Protein AF-E1Z4E1-F1 (afdb_monomer_lite)

Foldseek 3Di:
DDDDPQDWDQAPVRDTDGPVVVVVVCVPQQADPPPRHGGDDPPPVVVVVVVVVVVVVVVVD

Sequence (61 aa):
EFSEGDEVQVMPCCHSFHPPCLAPWLQTNNSCPTCRHELPTDDQKYENRKERERVEEEDRR

Organism: Chlorella variabilis (NCBI:txid554065)

Structure (mmCIF, N/CA/C/O backbone):
data_AF-E1Z4E1-F1
#
_entry.id   AF-E1Z4E1-F1
#
loop_
_atom_site.group_PDB
_atom_site.id
_atom_site.type_symbol
_atom_site.label_atom_id
_atom_site.label_alt_id
_atom_site.label_comp_id
_atom_site.label_asym_id
_atom_site.label_entity_id
_atom_site.label_seq_id
_atom_site.pdbx_PDB_ins_code
_atom_site.Cartn_x
_atom_site.Cartn_y
_atom_site.Cartn_z
_atom_site.occupancy
_atom_site.B_iso_or_equiv
_atom_site.auth_seq_id
_atom_site.auth_comp_id
_atom_site.auth_asym_id
_atom_site.auth_atom_id
_atom_site.pdbx_PDB_model_num
ATOM 1 N N . GLU A 1 1 ? -5.928 -5.746 22.669 1.00 47.19 1 GLU A N 1
ATOM 2 C CA . GLU A 1 1 ? -7.328 -6.190 22.811 1.00 47.19 1 GLU A CA 1
ATOM 3 C C . GLU A 1 1 ? -8.019 -5.894 21.493 1.00 47.19 1 GLU A C 1
ATOM 5 O O . GLU A 1 1 ? -7.687 -4.881 20.894 1.00 47.19 1 GLU A O 1
ATOM 10 N N . PHE A 1 2 ? -8.840 -6.810 20.994 1.00 50.19 2 PHE A N 1
ATOM 11 C CA . PHE A 1 2 ? -9.624 -6.641 19.770 1.00 50.19 2 PHE A CA 1
ATOM 12 C C . PHE A 1 2 ? -11.079 -6.802 20.174 1.00 50.19 2 PHE A C 1
ATOM 14 O O . PHE A 1 2 ? -11.404 -7.800 20.825 1.00 50.19 2 PHE A O 1
ATOM 21 N N . SER A 1 3 ? -11.920 -5.834 19.833 1.00 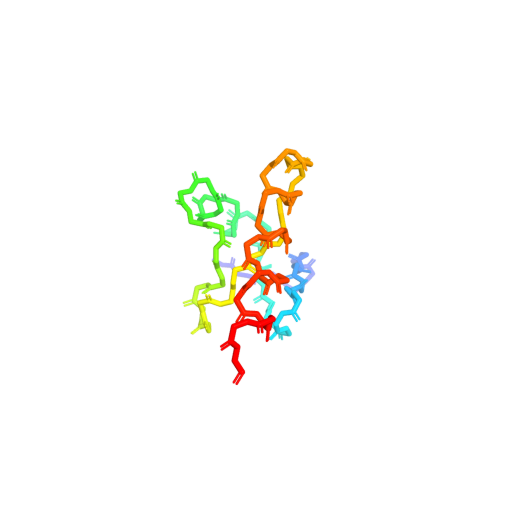56.88 3 SER A N 1
ATOM 22 C CA . SER A 1 3 ? -13.349 -5.904 20.119 1.00 56.88 3 SER A CA 1
ATOM 23 C C . SER A 1 3 ? -14.097 -6.326 18.857 1.00 56.88 3 SER A C 1
ATOM 25 O O . SER A 1 3 ? -13.683 -6.036 17.734 1.00 56.88 3 S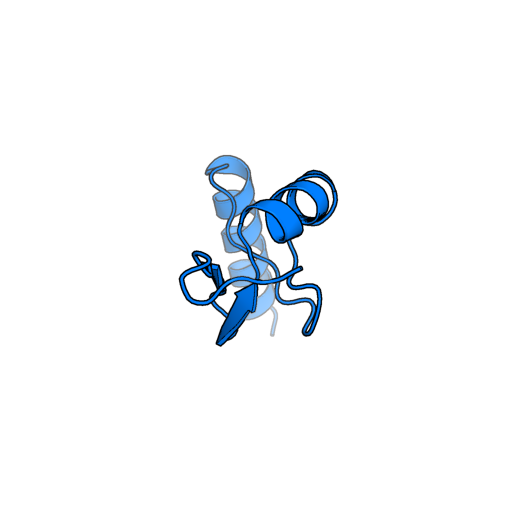ER A O 1
ATOM 27 N N . GLU A 1 4 ? -15.209 -7.037 19.020 1.00 46.88 4 GLU A N 1
ATOM 28 C CA . GLU A 1 4 ? -16.090 -7.377 17.902 1.00 46.88 4 GLU A CA 1
ATOM 29 C C . GLU A 1 4 ? -16.665 -6.083 17.301 1.00 46.88 4 GLU A C 1
ATOM 31 O O . GLU A 1 4 ? -17.498 -5.421 17.918 1.00 46.88 4 GLU A O 1
ATOM 36 N N . GLY A 1 5 ? -16.174 -5.701 16.117 1.00 61.97 5 GLY A N 1
ATOM 37 C CA . GLY A 1 5 ? -16.541 -4.458 15.426 1.00 61.97 5 GLY A CA 1
ATOM 38 C C . GLY A 1 5 ? -15.364 -3.567 15.019 1.00 61.97 5 GLY A C 1
ATOM 39 O O . GLY A 1 5 ? -15.598 -2.544 14.381 1.00 61.97 5 GLY A O 1
ATOM 40 N N . ASP A 1 6 ? -14.123 -3.933 15.355 1.00 67.94 6 ASP A N 1
ATOM 41 C CA . ASP A 1 6 ? -12.936 -3.206 14.896 1.00 67.94 6 ASP A CA 1
ATOM 42 C C . ASP A 1 6 ? -12.877 -3.140 13.356 1.00 67.94 6 ASP A C 1
ATOM 44 O O . ASP A 1 6 ? -12.952 -4.157 12.657 1.00 67.94 6 ASP A O 1
ATOM 48 N N . GLU A 1 7 ? -12.746 -1.923 12.820 1.00 76.69 7 GLU A N 1
ATOM 49 C CA . GLU A 1 7 ? -12.612 -1.684 11.385 1.00 76.69 7 GLU A CA 1
ATOM 50 C C . GLU A 1 7 ? -11.325 -2.349 10.878 1.00 76.69 7 GLU A C 1
ATOM 52 O O . GLU A 1 7 ? -10.236 -2.133 11.414 1.00 76.69 7 GLU A O 1
ATOM 57 N N . VAL A 1 8 ? -11.437 -3.167 9.830 1.00 84.88 8 VAL A N 1
ATOM 58 C CA . VAL A 1 8 ? -10.288 -3.803 9.176 1.00 84.88 8 VAL A CA 1
ATOM 59 C C . VAL A 1 8 ? -10.117 -3.241 7.776 1.00 84.88 8 VAL A C 1
ATOM 61 O O . VAL A 1 8 ? -11.059 -3.165 6.989 1.00 84.88 8 VAL A O 1
ATOM 64 N N . GLN A 1 9 ? -8.887 -2.870 7.445 1.00 84.62 9 GLN A N 1
ATOM 65 C CA . GLN A 1 9 ? -8.515 -2.469 6.101 1.00 84.62 9 GLN A CA 1
ATOM 66 C C . GLN A 1 9 ? -8.008 -3.689 5.341 1.00 84.62 9 GLN A C 1
ATOM 68 O O . GLN A 1 9 ? -7.019 -4.316 5.730 1.00 84.62 9 GLN A O 1
ATOM 73 N N . VAL A 1 10 ? -8.697 -4.022 4.249 1.00 87.06 10 VAL A N 1
ATOM 74 C CA . VAL A 1 10 ? -8.282 -5.080 3.327 1.00 87.06 10 VAL A CA 1
ATOM 75 C C . VAL A 1 10 ? -7.304 -4.501 2.311 1.00 87.06 10 VAL A C 1
ATOM 77 O O . VAL A 1 10 ? -7.585 -3.519 1.628 1.00 87.06 10 VAL A O 1
ATOM 80 N N . MET A 1 11 ? -6.142 -5.128 2.218 1.00 87.06 11 MET A N 1
ATOM 81 C CA . MET A 1 11 ? -5.059 -4.772 1.308 1.00 87.06 11 MET A CA 1
ATOM 82 C C . MET A 1 11 ? -5.316 -5.343 -0.096 1.00 87.06 11 MET A C 1
ATOM 84 O O . MET A 1 11 ? -5.980 -6.374 -0.220 1.00 87.06 11 MET A O 1
ATOM 88 N N . PRO A 1 12 ? -4.705 -4.784 -1.160 1.00 86.19 12 PRO A N 1
ATOM 89 C CA . PRO A 1 12 ? -4.815 -5.306 -2.532 1.00 86.19 12 PRO A CA 1
ATOM 90 C C . PRO A 1 12 ? -4.265 -6.734 -2.703 1.00 86.19 12 PRO A C 1
ATOM 92 O O . PRO A 1 12 ? -4.565 -7.405 -3.682 1.00 86.19 12 PRO A O 1
ATOM 95 N N . CYS A 1 13 ? -3.492 -7.224 -1.731 1.00 90.75 13 CYS A N 1
ATOM 96 C CA . CYS A 1 13 ? -3.018 -8.605 -1.649 1.00 90.75 13 CYS A CA 1
ATOM 97 C C . CYS A 1 13 ? -3.924 -9.533 -0.811 1.00 90.75 13 CYS A C 1
ATOM 99 O O . CYS A 1 13 ? -3.474 -10.603 -0.408 1.00 90.75 13 CYS A O 1
ATOM 101 N N . CYS A 1 14 ? -5.160 -9.114 -0.509 1.00 88.19 14 CYS A N 1
ATOM 102 C CA . CYS A 1 14 ? -6.167 -9.844 0.276 1.00 88.19 14 CYS A CA 1
ATOM 103 C C . CYS A 1 14 ? -5.828 -10.087 1.760 1.00 88.19 14 CYS A C 1
ATOM 105 O O . CYS A 1 14 ? -6.451 -10.929 2.402 1.00 88.19 14 CYS A O 1
ATOM 107 N N . HIS A 1 15 ? -4.876 -9.343 2.328 1.00 90.31 15 HIS A N 1
ATOM 108 C CA . HIS A 1 15 ? -4.586 -9.375 3.766 1.00 90.31 15 HIS A CA 1
ATOM 109 C C . HIS A 1 15 ? -5.320 -8.254 4.505 1.00 90.31 15 HIS A C 1
ATOM 111 O O . HIS A 1 15 ? -5.380 -7.134 4.006 1.00 90.31 15 HIS A O 1
ATOM 117 N N . SER A 1 16 ? -5.822 -8.535 5.705 1.00 89.12 16 SER A N 1
ATOM 118 C CA . SER A 1 16 ? -6.597 -7.585 6.512 1.00 89.12 16 SER A CA 1
ATOM 119 C C . SER A 1 16 ? -5.802 -7.130 7.733 1.00 89.12 16 SER A C 1
ATOM 121 O O . SER A 1 16 ? -5.247 -7.965 8.448 1.00 89.12 16 SER A O 1
ATOM 123 N N . PHE A 1 17 ? -5.774 -5.826 8.001 1.00 87.75 17 PHE A N 1
ATOM 124 C CA . PHE A 1 17 ? -5.096 -5.250 9.167 1.00 87.75 17 PHE A CA 1
ATOM 125 C C . PHE A 1 17 ? -5.954 -4.152 9.801 1.00 87.75 17 PHE A C 1
ATOM 127 O O . PHE A 1 17 ? -6.702 -3.484 9.092 1.00 87.75 17 PHE A O 1
ATOM 134 N N . HIS A 1 18 ? -5.821 -3.903 11.109 1.00 87.12 18 HIS A N 1
ATOM 135 C CA . HIS A 1 18 ? -6.462 -2.717 11.699 1.00 87.12 18 HIS A CA 1
ATOM 136 C C . HIS A 1 18 ? -5.775 -1.469 11.160 1.00 87.12 18 HIS A C 1
ATOM 138 O O . HIS A 1 18 ? -4.545 -1.392 11.258 1.00 87.12 18 HIS A O 1
ATOM 144 N N . PRO A 1 19 ? -6.530 -0.468 10.685 1.00 83.94 19 PRO A N 1
ATOM 145 C CA . PRO A 1 19 ? -6.000 0.840 10.337 1.00 83.94 19 PRO A CA 1
ATOM 146 C C . PRO A 1 19 ? -5.035 1.415 11.390 1.00 83.94 19 PRO A C 1
ATOM 148 O O . PRO A 1 19 ? -3.932 1.799 11.004 1.00 83.94 19 PRO A O 1
ATOM 151 N N . PRO A 1 20 ? -5.328 1.406 12.712 1.00 84.56 20 PRO A N 1
ATOM 152 C CA . PRO A 1 20 ? -4.390 1.924 13.714 1.00 84.56 20 PRO A CA 1
ATOM 153 C C . PRO A 1 20 ? -3.099 1.107 13.856 1.00 84.56 20 PRO A C 1
ATOM 155 O O . PRO A 1 20 ? -2.072 1.664 14.234 1.00 84.56 20 PRO A O 1
ATOM 158 N N . CYS A 1 21 ? -3.112 -0.194 13.552 1.00 85.19 21 CYS A N 1
ATOM 159 C CA . CYS A 1 21 ? -1.904 -1.027 13.562 1.00 85.19 21 CYS A CA 1
ATOM 160 C C . CYS A 1 21 ? -1.123 -0.918 12.246 1.00 85.19 21 CYS A C 1
ATOM 162 O O . CYS A 1 21 ? 0.103 -1.008 12.241 1.00 85.19 21 CYS A O 1
ATOM 164 N N . LEU A 1 22 ? -1.831 -0.725 11.132 1.00 86.50 22 LEU A N 1
ATOM 165 C CA . LEU A 1 22 ? -1.257 -0.611 9.799 1.00 86.50 22 LEU A CA 1
ATOM 166 C C . LEU A 1 22 ? -0.646 0.778 9.568 1.00 86.50 22 LEU A C 1
ATOM 168 O O . LEU A 1 22 ? 0.429 0.878 8.988 1.00 86.50 22 LEU A O 1
ATOM 172 N N . ALA A 1 23 ? -1.264 1.845 10.074 1.00 85.00 23 ALA A N 1
ATOM 173 C CA . ALA A 1 23 ? -0.780 3.219 9.939 1.00 85.00 23 ALA A CA 1
ATOM 174 C C . ALA A 1 23 ? 0.690 3.429 10.375 1.00 85.00 23 ALA A C 1
ATOM 176 O O . ALA A 1 23 ? 1.458 3.981 9.587 1.00 85.00 23 ALA A O 1
ATOM 177 N N . PRO A 1 24 ? 1.151 3.001 11.572 1.00 89.62 24 PRO A N 1
ATOM 178 C CA . PRO A 1 24 ? 2.559 3.134 11.957 1.00 89.62 24 PRO A CA 1
ATOM 179 C C . PRO A 1 24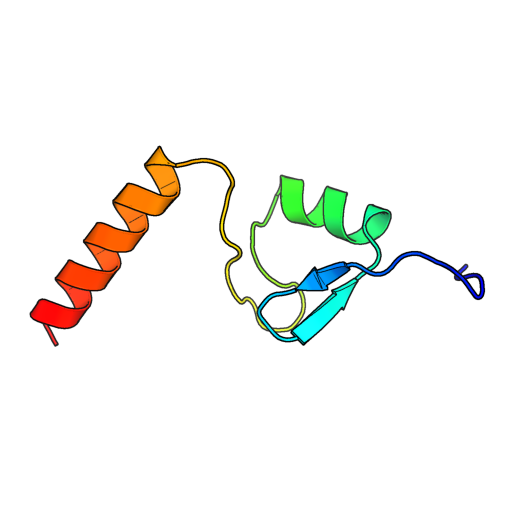 ? 3.501 2.304 11.081 1.00 89.62 24 PRO A C 1
ATOM 181 O O . PRO A 1 24 ? 4.631 2.720 10.835 1.00 89.62 24 PRO A O 1
ATOM 184 N N . TRP A 1 25 ? 3.039 1.166 10.559 1.00 89.50 25 TRP A N 1
ATOM 185 C CA . TRP A 1 25 ? 3.812 0.380 9.603 1.00 89.50 25 TRP A CA 1
ATOM 186 C C . TRP A 1 25 ? 3.982 1.126 8.273 1.00 89.50 25 TRP A C 1
ATOM 188 O O . TRP A 1 25 ? 5.109 1.267 7.798 1.00 89.50 25 TRP A O 1
ATOM 198 N N . LEU A 1 26 ? 2.893 1.676 7.725 1.00 86.31 26 LEU A N 1
ATOM 199 C CA . LEU A 1 26 ? 2.887 2.407 6.452 1.00 86.31 26 LEU A CA 1
ATOM 200 C C . LEU A 1 26 ? 3.691 3.708 6.475 1.00 86.31 26 LEU A C 1
ATOM 202 O O . LEU A 1 26 ? 4.168 4.136 5.429 1.00 86.31 26 LEU A O 1
ATOM 206 N N . GLN A 1 27 ? 3.908 4.300 7.651 1.00 85.94 27 GLN A N 1
ATOM 207 C CA . GLN A 1 27 ? 4.807 5.451 7.797 1.00 85.94 27 GLN A CA 1
ATOM 208 C C . GLN A 1 27 ? 6.266 5.120 7.456 1.00 85.94 27 GLN A C 1
ATOM 210 O O . GLN A 1 27 ? 7.015 6.012 7.070 1.00 85.94 27 GLN A O 1
ATOM 215 N N . THR A 1 28 ? 6.677 3.856 7.607 1.00 85.75 28 THR A N 1
ATOM 216 C CA . THR A 1 28 ? 8.058 3.422 7.329 1.00 85.75 28 THR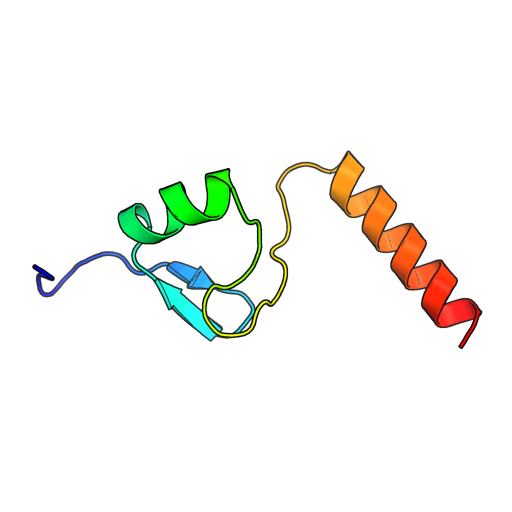 A CA 1
ATOM 217 C C . THR A 1 28 ? 8.145 2.508 6.107 1.00 85.75 28 THR A C 1
ATOM 219 O O . THR A 1 28 ? 9.138 2.535 5.389 1.00 85.75 28 THR A O 1
ATOM 222 N N . ASN A 1 29 ? 7.122 1.685 5.866 1.00 86.56 29 ASN A N 1
ATOM 223 C CA . ASN A 1 29 ? 7.120 0.652 4.836 1.00 86.56 29 ASN A CA 1
ATOM 224 C C . ASN A 1 29 ? 5.803 0.676 4.058 1.00 86.56 29 ASN A C 1
ATOM 226 O O . ASN A 1 29 ? 4.760 0.325 4.601 1.00 86.56 29 ASN A O 1
ATOM 230 N N . ASN A 1 30 ? 5.844 0.961 2.756 1.00 86.69 30 ASN A N 1
ATOM 231 C CA . ASN A 1 30 ? 4.673 0.892 1.875 1.00 86.69 30 ASN A CA 1
ATOM 232 C C . ASN A 1 30 ? 4.390 -0.539 1.373 1.00 86.69 30 ASN A C 1
ATOM 234 O O . ASN A 1 30 ? 3.978 -0.730 0.235 1.00 86.69 30 ASN A O 1
ATOM 238 N N . SER A 1 31 ? 4.633 -1.569 2.184 1.00 90.81 31 SER A N 1
ATOM 239 C CA . SER A 1 31 ? 4.468 -2.967 1.770 1.00 90.81 31 SER A CA 1
ATOM 240 C C . SER A 1 31 ? 3.652 -3.773 2.768 1.00 90.81 31 SER A C 1
ATOM 242 O O . SER A 1 31 ? 3.600 -3.461 3.955 1.00 90.81 31 SER A O 1
ATOM 244 N N . CYS A 1 32 ? 2.991 -4.826 2.294 1.00 90.62 32 CYS A N 1
ATOM 245 C CA . CYS A 1 32 ? 2.247 -5.735 3.152 1.00 90.62 32 CYS A CA 1
ATOM 246 C C . CYS A 1 32 ? 3.193 -6.432 4.151 1.00 90.62 32 CYS A C 1
ATOM 248 O O . CYS A 1 32 ? 4.138 -7.092 3.712 1.00 90.62 32 CYS A O 1
ATOM 250 N N . PRO A 1 33 ? 2.914 -6.389 5.468 1.00 88.88 33 PRO A N 1
ATOM 251 C CA . PRO A 1 33 ? 3.715 -7.087 6.476 1.00 88.88 33 PRO A CA 1
ATOM 252 C C . PRO A 1 33 ? 3.820 -8.605 6.252 1.00 88.88 33 PRO A C 1
ATOM 254 O O . PRO A 1 33 ? 4.808 -9.219 6.645 1.00 88.88 33 PRO A O 1
ATOM 257 N N . THR A 1 34 ? 2.813 -9.212 5.613 1.00 89.94 34 THR A N 1
ATOM 258 C CA . THR A 1 34 ? 2.726 -10.668 5.423 1.00 89.94 34 THR A CA 1
ATOM 259 C C . THR A 1 34 ? 3.392 -11.130 4.131 1.00 89.94 34 THR A C 1
ATOM 261 O O . THR A 1 34 ? 4.234 -12.023 4.154 1.00 89.94 34 THR A O 1
ATOM 264 N N . CYS A 1 35 ? 3.034 -10.534 2.990 1.00 92.94 35 CYS A N 1
ATOM 265 C CA . CYS A 1 35 ? 3.501 -10.990 1.674 1.00 92.94 35 CYS A CA 1
ATOM 266 C C . CYS A 1 35 ? 4.470 -10.026 0.981 1.00 92.94 35 CYS A C 1
ATO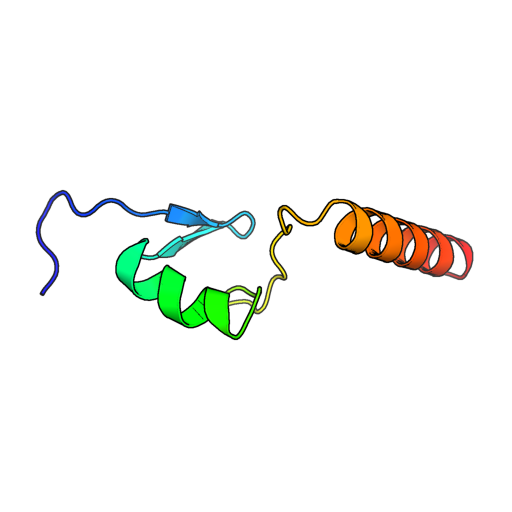M 268 O O . CYS A 1 35 ? 4.886 -10.294 -0.143 1.00 92.94 35 CYS A O 1
ATOM 270 N N . ARG A 1 36 ? 4.821 -8.904 1.624 1.00 89.19 36 ARG A N 1
ATOM 271 C CA . ARG A 1 36 ? 5.688 -7.844 1.076 1.00 89.19 36 ARG A CA 1
ATOM 272 C C . ARG A 1 36 ? 5.179 -7.209 -0.220 1.00 89.19 36 ARG A C 1
ATOM 274 O O . ARG A 1 36 ? 5.937 -6.529 -0.901 1.00 89.19 36 ARG A O 1
ATOM 281 N N . HIS A 1 37 ? 3.901 -7.394 -0.552 1.00 87.81 37 HIS A N 1
ATOM 282 C CA . HIS A 1 37 ? 3.280 -6.728 -1.691 1.00 87.81 37 HIS A CA 1
ATOM 283 C C . HIS A 1 37 ? 3.305 -5.214 -1.483 1.00 87.81 37 HIS A C 1
ATOM 285 O O . HIS A 1 37 ? 2.768 -4.723 -0.490 1.00 87.81 37 HIS A O 1
ATOM 291 N N . GLU A 1 38 ? 3.941 -4.496 -2.400 1.00 87.75 38 GLU A N 1
ATOM 292 C CA . GLU A 1 38 ? 4.039 -3.043 -2.352 1.00 87.75 38 GLU A CA 1
ATOM 293 C C . GLU A 1 38 ? 2.687 -2.401 -2.666 1.00 87.75 38 GLU A C 1
ATOM 295 O O . GLU A 1 38 ? 2.021 -2.766 -3.634 1.00 87.75 38 GLU A O 1
ATOM 300 N N . LEU A 1 39 ? 2.279 -1.450 -1.838 1.00 84.69 39 LEU A N 1
ATOM 301 C CA . LEU A 1 39 ? 1.017 -0.745 -1.964 1.00 84.69 39 LEU A CA 1
ATOM 302 C C . LEU A 1 39 ? 1.141 0.444 -2.915 1.00 84.69 39 LEU A C 1
ATOM 304 O O . LEU A 1 39 ? 2.203 1.074 -2.961 1.00 84.69 39 LEU A O 1
ATOM 308 N N . PRO A 1 40 ? 0.058 0.776 -3.638 1.00 81.88 40 PRO A N 1
ATOM 309 C CA . PRO A 1 40 ? -0.024 2.051 -4.331 1.00 81.88 40 PRO A CA 1
ATOM 310 C C . PRO A 1 40 ? 0.033 3.193 -3.312 1.00 81.88 40 PRO A C 1
ATOM 312 O O . PRO A 1 40 ? -0.531 3.104 -2.218 1.00 81.88 40 PRO A O 1
ATOM 315 N N . THR A 1 41 ? 0.739 4.253 -3.676 1.00 81.75 41 THR A N 1
ATOM 316 C CA . THR A 1 41 ? 0.847 5.491 -2.906 1.00 81.75 41 THR A CA 1
ATOM 317 C C . THR A 1 41 ? 0.000 6.586 -3.549 1.00 81.75 41 THR A C 1
ATOM 319 O O . THR A 1 41 ? -0.205 6.593 -4.761 1.00 81.75 41 THR A O 1
ATOM 322 N N . ASP A 1 42 ? -0.458 7.554 -2.753 1.00 78.25 42 ASP A N 1
ATOM 323 C CA . ASP A 1 42 ? -1.175 8.730 -3.274 1.00 78.25 42 ASP A CA 1
ATOM 324 C C . ASP A 1 42 ? -0.239 9.724 -4.000 1.00 78.25 42 ASP A C 1
ATOM 326 O O . ASP A 1 42 ? -0.687 10.725 -4.565 1.00 78.25 42 ASP A O 1
ATOM 330 N N . ASP A 1 43 ? 1.076 9.469 -4.007 1.00 84.25 43 ASP A N 1
ATOM 331 C CA . ASP A 1 43 ? 2.044 10.273 -4.747 1.00 84.25 43 ASP A CA 1
ATOM 332 C C . ASP A 1 43 ? 2.044 9.870 -6.226 1.00 84.25 43 ASP A C 1
ATOM 334 O O . ASP A 1 43 ? 2.744 8.961 -6.679 1.00 84.25 43 ASP A O 1
ATOM 338 N N . GLN A 1 44 ? 1.279 10.620 -7.015 1.00 86.19 44 GLN A N 1
ATOM 339 C CA . GLN A 1 44 ? 1.161 10.389 -8.449 1.00 86.19 44 GLN A CA 1
ATOM 340 C C . GLN A 1 44 ? 2.502 10.480 -9.199 1.00 86.19 44 GLN A C 1
ATOM 342 O O . GLN A 1 44 ? 2.664 9.830 -10.230 1.00 86.19 44 GLN A O 1
ATOM 347 N N . LYS A 1 45 ? 3.492 11.247 -8.717 1.00 88.50 45 LYS A N 1
ATOM 348 C CA . LYS A 1 45 ? 4.819 11.283 -9.359 1.00 88.50 45 LYS A CA 1
ATOM 349 C C . LYS A 1 45 ? 5.575 9.981 -9.120 1.00 88.50 45 LYS A C 1
ATOM 351 O O . LYS A 1 45 ? 6.242 9.506 -10.041 1.00 88.50 45 LYS A O 1
ATOM 356 N N . TYR A 1 46 ? 5.478 9.428 -7.911 1.00 85.88 46 TYR A N 1
ATOM 357 C CA . TYR A 1 46 ? 6.075 8.140 -7.570 1.00 85.88 46 TYR A CA 1
ATOM 358 C C . TYR A 1 46 ? 5.452 7.007 -8.394 1.00 85.88 46 TYR A C 1
ATOM 360 O O . TYR A 1 46 ? 6.189 6.276 -9.059 1.00 85.88 46 TYR A O 1
ATOM 368 N N . GLU A 1 47 ? 4.117 6.927 -8.439 1.00 88.75 47 GLU A N 1
ATOM 369 C CA . GLU A 1 47 ? 3.409 5.898 -9.215 1.00 88.75 47 GLU A CA 1
ATOM 370 C C . GLU A 1 47 ? 3.707 6.007 -10.718 1.00 88.75 47 GLU A C 1
ATOM 372 O O . GLU A 1 47 ? 4.022 5.003 -11.352 1.00 88.75 47 GLU A O 1
ATOM 377 N N . ASN A 1 48 ? 3.729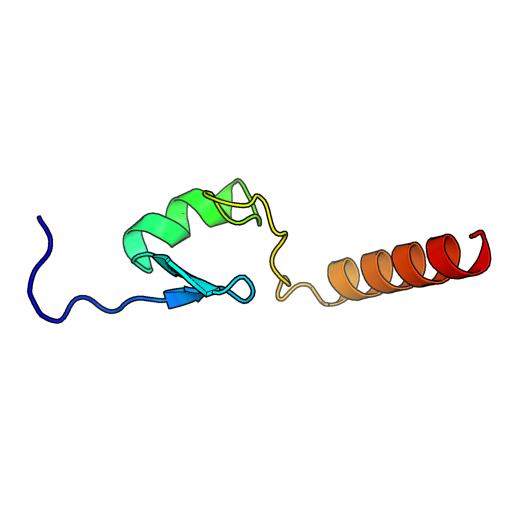 7.221 -11.284 1.00 90.31 48 ASN A N 1
ATOM 378 C CA . ASN A 1 48 ? 4.062 7.425 -12.699 1.00 90.31 48 ASN A CA 1
ATOM 379 C C . ASN A 1 48 ? 5.489 6.977 -13.048 1.00 90.31 48 ASN A C 1
ATOM 381 O O . ASN A 1 48 ? 5.730 6.472 -14.144 1.00 90.31 48 ASN A O 1
ATOM 385 N N . ARG A 1 49 ? 6.462 7.208 -12.155 1.00 89.81 49 ARG A N 1
ATOM 386 C CA . ARG A 1 49 ? 7.844 6.757 -12.375 1.00 89.81 49 ARG A CA 1
ATOM 387 C C . ARG A 1 49 ? 7.915 5.232 -12.340 1.00 89.81 49 ARG A C 1
ATOM 389 O O . ARG A 1 49 ? 8.445 4.634 -13.268 1.00 89.81 49 ARG A O 1
ATOM 396 N N . LYS A 1 50 ? 7.302 4.628 -11.324 1.00 86.50 50 LYS A N 1
ATOM 397 C CA . LYS A 1 50 ? 7.252 3.178 -11.125 1.00 86.50 50 LYS A CA 1
ATOM 398 C C . LYS A 1 50 ? 6.549 2.448 -12.270 1.00 86.50 50 LYS A C 1
ATOM 400 O O . LYS A 1 50 ? 6.992 1.376 -12.669 1.00 86.50 50 LYS A O 1
ATOM 405 N N . GLU A 1 51 ? 5.468 3.012 -12.807 1.00 89.19 51 GLU A N 1
ATOM 406 C CA . GLU A 1 51 ? 4.785 2.465 -13.984 1.00 89.19 51 GLU A CA 1
ATOM 407 C C . GLU A 1 51 ? 5.703 2.469 -15.209 1.00 89.19 51 GLU A C 1
ATOM 409 O O . GLU A 1 51 ? 5.838 1.440 -15.865 1.00 89.19 51 GLU A O 1
ATOM 414 N N . ARG A 1 52 ? 6.399 3.584 -15.474 1.00 91.44 52 ARG A N 1
ATOM 415 C CA . ARG A 1 52 ? 7.383 3.656 -16.567 1.00 91.44 52 ARG A CA 1
ATOM 416 C C . ARG A 1 52 ? 8.468 2.596 -16.416 1.00 91.44 52 ARG A C 1
ATOM 418 O O . ARG A 1 52 ? 8.713 1.866 -17.366 1.00 91.44 52 ARG A O 1
ATOM 425 N N . GLU A 1 53 ? 9.031 2.461 -15.218 1.00 90.88 53 GLU A N 1
ATOM 426 C CA . GLU A 1 53 ? 10.057 1.454 -14.924 1.00 90.88 53 GLU A CA 1
ATOM 427 C C . GLU A 1 53 ? 9.550 0.023 -15.179 1.00 90.88 53 GLU A C 1
ATOM 429 O O . GLU A 1 53 ? 10.276 -0.791 -15.750 1.00 90.88 53 GLU A O 1
ATOM 434 N N . ARG A 1 54 ? 8.296 -0.288 -14.810 1.00 88.88 54 ARG A N 1
ATOM 435 C CA . ARG A 1 54 ? 7.680 -1.600 -15.087 1.00 88.88 54 ARG A CA 1
ATOM 436 C C . ARG A 1 54 ? 7.496 -1.848 -16.580 1.00 88.88 54 ARG A C 1
ATOM 438 O O . ARG A 1 54 ? 7.860 -2.922 -17.043 1.00 88.88 54 ARG A O 1
ATOM 445 N N . VAL A 1 55 ? 6.980 -0.866 -17.319 1.00 90.75 55 VAL A N 1
ATOM 446 C CA . VAL A 1 55 ? 6.787 -0.974 -18.775 1.00 90.75 55 VAL A CA 1
ATOM 447 C C . VAL A 1 55 ? 8.128 -1.166 -19.490 1.00 90.75 55 VAL A C 1
ATOM 449 O O . VAL A 1 55 ? 8.241 -2.018 -20.365 1.00 90.75 55 VAL A O 1
ATOM 452 N N . GLU A 1 56 ? 9.164 -0.422 -19.095 1.00 92.12 56 GLU A N 1
ATOM 453 C CA . GLU A 1 56 ? 10.520 -0.568 -19.642 1.00 92.12 56 GLU A CA 1
ATOM 454 C C . GLU A 1 56 ? 11.160 -1.923 -19.296 1.00 92.12 56 GLU A C 1
ATOM 456 O O . GLU A 1 56 ? 11.947 -2.456 -20.079 1.00 92.12 56 GLU A O 1
ATOM 461 N N . GLU A 1 57 ? 10.868 -2.488 -18.120 1.00 90.38 57 GLU A N 1
ATOM 462 C CA . GLU A 1 57 ? 11.319 -3.837 -17.769 1.00 90.38 57 GLU A CA 1
ATOM 463 C C . GLU A 1 57 ? 10.604 -4.909 -18.597 1.00 90.38 57 GLU A C 1
ATOM 465 O O . GLU A 1 57 ? 11.259 -5.852 -19.036 1.00 90.38 57 GLU A O 1
ATOM 470 N N . GLU A 1 58 ? 9.298 -4.767 -18.833 1.00 90.50 58 GLU A N 1
ATOM 471 C CA . GLU A 1 58 ? 8.533 -5.684 -19.685 1.00 90.50 58 GLU A CA 1
ATOM 472 C C . GLU A 1 58 ? 8.975 -5.632 -21.152 1.00 90.50 58 GLU A C 1
ATOM 474 O O . GLU A 1 58 ? 9.119 -6.689 -21.751 1.00 90.50 58 GLU A O 1
ATOM 479 N N . ASP A 1 59 ? 9.270 -4.452 -21.712 1.00 91.38 59 ASP A N 1
ATOM 480 C CA . ASP A 1 59 ? 9.825 -4.311 -23.075 1.00 91.38 59 ASP A CA 1
ATOM 481 C C . ASP A 1 59 ? 11.189 -5.006 -23.233 1.00 91.38 59 ASP A C 1
ATOM 483 O O . ASP A 1 59 ? 11.527 -5.521 -24.299 1.00 91.38 59 ASP A O 1
ATOM 487 N N . ARG A 1 60 ? 11.977 -5.056 -22.152 1.00 91.31 60 ARG A N 1
ATOM 488 C CA . ARG A 1 60 ? 13.287 -5.721 -22.136 1.00 91.31 60 ARG A CA 1
ATOM 489 C C . ARG A 1 60 ? 13.195 -7.249 -22.009 1.00 91.31 60 ARG A C 1
ATOM 491 O O . ARG A 1 60 ? 14.190 -7.917 -22.299 1.00 91.31 60 ARG A O 1
ATOM 498 N N . ARG A 1 61 ? 12.087 -7.787 -21.494 1.00 87.00 61 ARG A N 1
ATOM 499 C CA . ARG A 1 61 ? 11.901 -9.225 -21.230 1.00 87.00 61 ARG A CA 1
ATOM 500 C C . ARG A 1 61 ? 11.523 -9.988 -22.495 1.00 87.00 61 ARG A C 1
ATOM 502 O O . ARG A 1 61 ? 12.063 -11.107 -22.643 1.00 87.00 61 ARG A O 1
#

InterPro domains:
  IPR001841 Zinc finger, RING-type [PF13639] (1-36)
  IPR001841 Zinc finger, RING-type [PS50089] (10-36)
  IPR013083 Zinc finger, RING/FYVE/PHD-type [G3DSA:3.30.40.10] (1-61)
  IPR051834 RING finger E3 ubiquitin-protein ligase [PTHR45931] (1-41)

pLDDT: mean 84.34, std 10.4, range [46.88, 92.94]

Secondary structure (DSSP, 8-state):
---TT---EEPTTS-EE-HHHHHHHHTT--B-TTT-PBPP-S-HHHHHHHHHHHHHHHHH-

Radius of gyration: 14.96 Å; chains: 1; bounding box: 30×22×46 Å